Protein AF-A0A1H8K6D7-F1 (afdb_monomer_lite)

pLDDT: mean 92.88, std 4.84, range [77.31, 98.31]

Radius of gyration: 14.91 Å; chains: 1; bounding box: 38×27×38 Å

Secondary structure (DSSP, 8-state):
-HHHHHHHHHHHHHS----SHHHHHHHHHHHHHTTTT-TTTHHHHHHHHHHHHSHHHHHHHHHHHHHHHHHHHHHPPP-SS-HHHHHHHHHHHHHHHHHHHHHS--S-HHHHHHHHHHHHHHHH-TT----

Sequence (131 aa):
MERNTQEVRDYFAGASPEKGLDPLWAMLKDLIAGMGDGAGTEGYLLLLWGDVQEPSLRALAAERNRLVLKAIEARLPAGPRPPEHTAGLIQTVIQGSCMQWLVEPEGELAAFMTKRTHMLLSVLYPDHVFG

InterPro domains:
  IPR036271 Tetracyclin repressor-like, C-terminal domain superfamily [SSF48498] (20-112)

Structure (mmCIF, N/CA/C/O backbone):
data_AF-A0A1H8K6D7-F1
#
_entry.id   AF-A0A1H8K6D7-F1
#
loop_
_atom_site.group_PDB
_atom_site.id
_atom_site.type_symbol
_atom_site.label_atom_id
_atom_site.label_alt_id
_atom_site.label_comp_id
_atom_site.label_asym_id
_atom_site.label_entity_id
_atom_site.label_seq_id
_atom_site.pdbx_PDB_ins_code
_atom_site.Cartn_x
_atom_site.Cartn_y
_atom_site.Cartn_z
_atom_site.occupancy
_atom_site.B_iso_or_equiv
_atom_site.auth_seq_id
_atom_site.auth_comp_id
_atom_site.auth_asym_id
_atom_site.auth_atom_id
_atom_site.pdbx_PDB_model_num
ATOM 1 N N . MET A 1 1 ? -13.550 9.219 9.985 1.00 81.88 1 MET A N 1
ATOM 2 C CA . MET A 1 1 ? -13.352 8.388 8.777 1.00 81.88 1 MET A CA 1
ATOM 3 C C . MET A 1 1 ? -13.568 9.144 7.474 1.00 81.88 1 MET A C 1
ATOM 5 O O . MET A 1 1 ? -12.773 8.955 6.563 1.00 81.88 1 MET A O 1
ATOM 9 N N . GLU A 1 2 ? -14.558 10.035 7.373 1.00 81.50 2 GLU A N 1
ATOM 10 C CA . GLU A 1 2 ? -14.749 10.868 6.169 1.00 81.50 2 GLU A CA 1
ATOM 11 C C . GLU A 1 2 ? -13.530 11.739 5.845 1.00 81.50 2 GLU A C 1
ATOM 13 O O . GLU A 1 2 ? -13.026 11.662 4.733 1.00 81.50 2 GLU A O 1
ATOM 18 N N . ARG A 1 3 ? -12.989 12.470 6.834 1.00 83.75 3 ARG A N 1
ATOM 19 C CA . ARG A 1 3 ? -11.761 13.270 6.670 1.00 83.75 3 ARG A CA 1
ATOM 20 C C . ARG A 1 3 ? -10.576 12.448 6.148 1.00 83.75 3 ARG A C 1
ATOM 22 O O . ARG A 1 3 ? -9.982 12.825 5.155 1.00 83.75 3 ARG A O 1
ATOM 29 N N . ASN A 1 4 ? -10.295 11.298 6.763 1.00 83.31 4 ASN A N 1
ATOM 30 C CA . ASN A 1 4 ? -9.227 10.396 6.311 1.00 83.31 4 ASN A CA 1
ATOM 31 C C . ASN A 1 4 ? -9.478 9.899 4.873 1.00 83.31 4 ASN A C 1
ATOM 33 O O . ASN A 1 4 ? -8.573 9.851 4.051 1.00 83.31 4 ASN A O 1
ATOM 37 N N . THR A 1 5 ? -10.732 9.593 4.531 1.00 86.69 5 THR A N 1
ATOM 38 C CA . THR A 1 5 ? -11.083 9.207 3.156 1.00 86.69 5 THR A CA 1
ATOM 39 C C . THR A 1 5 ? -10.864 10.363 2.182 1.00 86.69 5 THR A C 1
ATOM 41 O O . THR A 1 5 ? -10.377 10.135 1.080 1.00 86.69 5 THR A O 1
ATOM 44 N N . GLN A 1 6 ? -11.163 11.599 2.591 1.00 87.81 6 GLN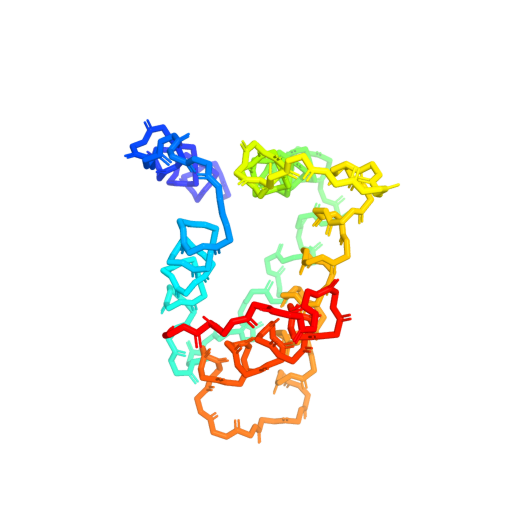 A N 1
ATOM 45 C CA . GLN A 1 6 ? -10.892 12.785 1.786 1.00 87.81 6 GLN A CA 1
ATOM 46 C C . GLN A 1 6 ? -9.390 13.009 1.577 1.00 87.81 6 GLN A C 1
ATOM 48 O O . GLN A 1 6 ? -8.984 13.234 0.447 1.00 87.81 6 GLN A O 1
ATOM 53 N N . GLU A 1 7 ? -8.565 12.842 2.612 1.00 87.44 7 GLU A N 1
ATOM 54 C CA . GLU A 1 7 ? -7.100 12.929 2.503 1.00 87.44 7 GLU A CA 1
ATOM 55 C C . GLU A 1 7 ? -6.549 11.928 1.470 1.00 87.44 7 GLU A C 1
ATOM 57 O O . GLU A 1 7 ? -5.707 12.283 0.649 1.00 87.44 7 GLU A O 1
ATOM 62 N N . VAL A 1 8 ? -7.079 10.697 1.437 1.00 87.00 8 VAL A N 1
ATOM 63 C CA . VAL A 1 8 ? -6.704 9.688 0.427 1.00 87.00 8 VAL A CA 1
ATOM 64 C C . VAL A 1 8 ? -7.153 10.092 -0.982 1.00 87.00 8 VAL A C 1
ATOM 66 O O . VAL A 1 8 ? -6.417 9.875 -1.947 1.00 87.00 8 VAL A O 1
ATOM 69 N N . ARG A 1 9 ? -8.348 10.682 -1.129 1.00 89.06 9 ARG A N 1
ATOM 70 C CA . ARG A 1 9 ? -8.811 11.207 -2.426 1.00 89.06 9 ARG A CA 1
ATOM 71 C C . ARG A 1 9 ? -7.894 12.320 -2.918 1.00 89.06 9 ARG A C 1
ATOM 73 O O . ARG A 1 9 ? -7.462 12.266 -4.065 1.00 89.06 9 ARG A O 1
ATOM 80 N N . ASP A 1 10 ? -7.585 13.281 -2.056 1.00 89.75 10 ASP A N 1
ATOM 81 C CA . ASP A 1 10 ? -6.760 14.443 -2.388 1.00 89.75 10 ASP A CA 1
ATOM 82 C C . ASP A 1 10 ? -5.330 14.015 -2.746 1.00 89.75 10 ASP A C 1
ATOM 84 O O . ASP A 1 10 ? -4.782 14.471 -3.752 1.00 89.75 10 ASP A O 1
ATOM 88 N N . TYR A 1 11 ? -4.768 13.061 -1.996 1.00 87.31 11 TYR A N 1
ATOM 89 C CA . TYR A 1 11 ? -3.479 12.441 -2.301 1.00 87.31 11 TYR A CA 1
ATOM 90 C C . TYR A 1 11 ? -3.450 11.859 -3.721 1.00 87.31 11 TYR A C 1
ATOM 92 O O . TYR A 1 11 ? -2.596 12.222 -4.532 1.00 87.31 11 TYR A O 1
ATOM 100 N N . PHE A 1 12 ? -4.410 10.993 -4.067 1.00 88.00 12 PHE A N 1
ATOM 101 C CA . PHE A 1 12 ? -4.425 10.358 -5.388 1.00 88.00 12 PHE A CA 1
ATOM 102 C C . PHE A 1 12 ? -4.864 11.290 -6.520 1.00 88.00 12 PHE A C 1
ATOM 104 O O . PHE A 1 12 ? -4.483 11.047 -7.665 1.00 88.00 12 PHE A O 1
ATOM 111 N N . ALA A 1 13 ? -5.602 12.363 -6.227 1.00 86.50 13 ALA A N 1
ATOM 112 C CA . ALA A 1 13 ? -5.903 13.413 -7.197 1.00 86.50 13 ALA A CA 1
ATOM 113 C C . ALA A 1 13 ? -4.648 14.210 -7.597 1.00 86.50 13 ALA A C 1
ATOM 115 O O . ALA A 1 13 ? -4.554 14.661 -8.738 1.00 86.50 13 ALA A O 1
ATOM 116 N N . GLY A 1 14 ? -3.684 14.368 -6.682 1.00 80.50 14 GLY A N 1
ATOM 117 C CA . GLY A 1 14 ? -2.404 15.039 -6.937 1.00 80.50 14 GLY A CA 1
ATOM 118 C C . GLY A 1 14 ? -1.272 14.124 -7.424 1.00 80.50 14 GLY A C 1
ATOM 119 O O . GLY A 1 14 ? -0.227 14.619 -7.844 1.00 80.50 14 GLY A O 1
ATOM 120 N N . ALA A 1 15 ? -1.446 12.802 -7.369 1.00 79.31 15 ALA A N 1
ATOM 121 C CA . ALA A 1 15 ? -0.381 11.852 -7.677 1.00 79.31 15 ALA A CA 1
ATOM 122 C C . ALA A 1 15 ? -0.068 11.780 -9.186 1.00 79.31 15 ALA A C 1
ATOM 124 O O . ALA A 1 15 ? -0.971 11.696 -10.020 1.00 79.31 15 ALA A O 1
ATOM 125 N N . SER A 1 16 ? 1.223 11.727 -9.544 1.00 77.31 16 SER A N 1
ATOM 126 C CA . SER A 1 16 ? 1.671 11.686 -10.948 1.00 77.31 16 SER A CA 1
ATOM 127 C C . SER A 1 16 ? 1.066 10.497 -11.715 1.00 77.31 16 SER A C 1
ATOM 129 O O . SER A 1 16 ? 1.180 9.366 -11.235 1.00 77.31 16 SER A O 1
ATOM 131 N N . PRO A 1 17 ? 0.468 10.697 -12.905 1.00 80.69 17 PRO A N 1
ATOM 132 C CA . PRO A 1 17 ? -0.151 9.631 -13.695 1.00 80.69 17 PRO A CA 1
ATOM 133 C C . PRO A 1 17 ? 0.866 8.766 -14.462 1.00 80.69 17 PRO A C 1
ATOM 135 O O . PRO A 1 17 ? 0.468 7.952 -15.299 1.00 80.69 17 PRO A O 1
ATOM 138 N N . GLU A 1 18 ? 2.167 8.964 -14.234 1.00 91.06 18 GLU A N 1
ATOM 139 C CA . GLU A 1 18 ? 3.233 8.240 -14.923 1.00 91.06 18 GLU A CA 1
ATOM 140 C C . GLU A 1 18 ? 3.116 6.724 -14.752 1.00 91.06 18 GLU A C 1
ATOM 142 O O . GLU A 1 18 ? 2.904 6.202 -13.656 1.00 91.06 18 GLU A O 1
ATOM 147 N N . LYS A 1 19 ? 3.279 6.014 -15.870 1.00 92.44 19 LYS A N 1
ATOM 148 C CA . LYS A 1 19 ? 3.239 4.553 -15.931 1.00 92.44 19 LYS A CA 1
ATOM 149 C C . LYS A 1 19 ? 4.645 3.984 -16.000 1.00 92.44 19 LYS A C 1
ATOM 151 O O . LYS A 1 19 ? 5.515 4.554 -16.650 1.00 92.44 19 LYS A O 1
ATOM 156 N N . GLY A 1 20 ? 4.828 2.814 -15.407 1.00 94.56 2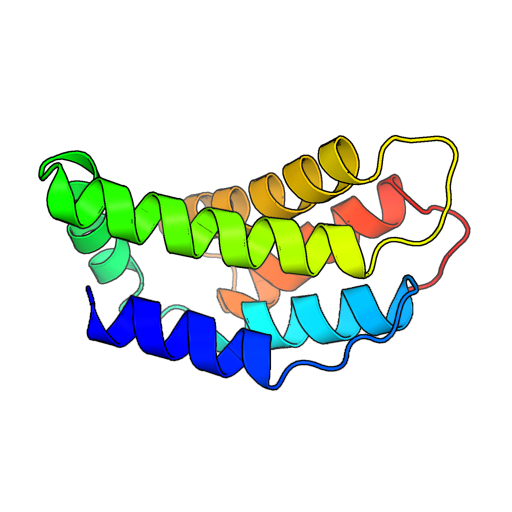0 GLY A N 1
ATOM 157 C CA . GLY A 1 20 ? 6.093 2.093 -15.394 1.00 94.56 20 GLY A CA 1
ATOM 158 C C . GLY A 1 20 ? 6.441 1.587 -14.001 1.00 94.56 20 GLY A C 1
ATOM 159 O O . GLY A 1 20 ? 5.839 1.985 -13.005 1.00 94.56 20 GLY A O 1
ATOM 160 N N . LEU A 1 21 ? 7.433 0.701 -13.943 1.00 95.31 21 LEU A N 1
ATOM 161 C CA . LEU A 1 21 ? 7.863 0.073 -12.695 1.00 95.31 21 LEU A CA 1
ATOM 162 C C . LEU A 1 21 ? 8.521 1.069 -11.733 1.00 95.31 21 LEU A C 1
ATOM 164 O O . LEU A 1 21 ? 8.230 1.009 -10.541 1.00 95.31 21 LEU A O 1
ATOM 168 N N . ASP A 1 22 ? 9.311 2.024 -12.230 1.00 95.19 22 ASP A N 1
ATOM 169 C CA . ASP A 1 22 ? 9.935 3.041 -11.373 1.00 95.19 22 ASP A CA 1
ATOM 170 C C . ASP A 1 22 ? 8.924 4.064 -10.828 1.00 95.19 22 ASP A C 1
ATOM 172 O O . ASP A 1 22 ? 8.907 4.269 -9.612 1.00 95.19 22 ASP A O 1
ATOM 176 N N . PRO A 1 23 ? 8.009 4.643 -11.640 1.00 94.62 23 PRO A N 1
ATOM 177 C CA . PRO A 1 23 ? 6.927 5.477 -11.112 1.00 94.62 23 PRO A CA 1
ATOM 178 C C . PRO A 1 23 ? 6.014 4.741 -10.126 1.00 94.62 23 PRO A C 1
ATOM 180 O O . PRO A 1 23 ? 5.624 5.302 -9.100 1.00 94.62 23 PRO A O 1
ATOM 183 N N . LEU A 1 24 ? 5.690 3.471 -10.404 1.00 96.00 24 LEU A N 1
ATOM 184 C CA . LEU A 1 24 ? 4.942 2.627 -9.473 1.00 96.00 24 LEU A CA 1
ATOM 185 C C . LEU A 1 24 ? 5.694 2.491 -8.149 1.00 96.00 24 LEU A C 1
ATOM 187 O O . LEU A 1 24 ? 5.111 2.693 -7.086 1.00 96.00 24 LEU A O 1
ATOM 191 N N . TRP A 1 25 ? 6.981 2.162 -8.205 1.00 97.12 25 TRP A N 1
ATOM 192 C CA . TRP A 1 25 ? 7.786 1.968 -7.011 1.00 97.12 25 TRP A CA 1
ATOM 193 C C . TRP A 1 25 ? 7.948 3.248 -6.190 1.00 97.12 25 TRP A C 1
ATOM 195 O O . TRP A 1 25 ? 7.812 3.208 -4.968 1.00 97.12 25 TRP A O 1
ATOM 205 N N . ALA A 1 26 ? 8.151 4.393 -6.841 1.00 95.62 26 ALA A N 1
ATOM 206 C CA . ALA A 1 26 ? 8.196 5.691 -6.177 1.00 95.62 26 ALA A CA 1
ATOM 207 C C . ALA A 1 26 ? 6.891 5.990 -5.418 1.00 95.62 26 ALA A C 1
ATOM 209 O O . ALA A 1 26 ? 6.939 6.334 -4.238 1.00 95.62 26 ALA A O 1
ATOM 210 N N . MET A 1 27 ? 5.734 5.775 -6.055 1.00 95.62 27 MET A N 1
ATOM 211 C CA . MET A 1 27 ? 4.426 5.951 -5.412 1.00 95.62 27 MET A CA 1
ATOM 212 C C . MET A 1 27 ? 4.237 4.992 -4.228 1.00 95.62 27 MET A C 1
ATOM 214 O O . MET A 1 27 ? 3.719 5.387 -3.190 1.00 95.62 27 MET A O 1
ATOM 218 N N . LEU A 1 28 ? 4.649 3.729 -4.362 1.00 96.69 28 LEU A N 1
ATOM 219 C CA . LEU A 1 28 ? 4.527 2.751 -3.279 1.00 96.69 28 LEU A CA 1
ATOM 220 C C . LEU A 1 28 ? 5.396 3.122 -2.073 1.00 96.69 28 LEU A C 1
ATOM 222 O O . LEU A 1 28 ? 4.918 3.025 -0.946 1.00 96.69 28 LEU A O 1
ATOM 226 N N . LYS A 1 29 ? 6.634 3.580 -2.298 1.00 96.31 29 LYS A N 1
ATOM 227 C CA . LYS A 1 29 ? 7.504 4.081 -1.222 1.00 96.31 29 LYS A CA 1
ATOM 228 C C . LYS A 1 29 ? 6.867 5.260 -0.494 1.00 96.31 29 LYS A C 1
ATOM 230 O O . LYS A 1 29 ? 6.846 5.264 0.730 1.00 96.31 29 LYS A O 1
ATOM 235 N N . ASP A 1 30 ? 6.324 6.219 -1.237 1.00 95.00 30 ASP A N 1
ATOM 236 C CA . ASP A 1 30 ? 5.672 7.403 -0.673 1.00 95.00 30 ASP A CA 1
ATOM 237 C C . ASP A 1 30 ? 4.417 7.042 0.144 1.00 95.00 30 ASP A C 1
ATOM 239 O O . ASP A 1 30 ? 4.286 7.440 1.301 1.00 95.00 30 ASP A O 1
ATOM 243 N N . LEU A 1 31 ? 3.553 6.177 -0.399 1.00 93.69 31 LEU A N 1
ATOM 244 C CA . LEU A 1 31 ? 2.375 5.662 0.306 1.00 93.69 31 LEU A CA 1
ATOM 245 C C . LEU A 1 31 ? 2.753 4.956 1.619 1.00 93.69 31 LEU A C 1
ATOM 247 O O . LEU A 1 31 ? 2.094 5.144 2.640 1.00 93.69 31 LEU A O 1
ATOM 251 N N . ILE A 1 32 ? 3.800 4.127 1.593 1.00 96.06 32 ILE A N 1
ATOM 252 C CA . ILE A 1 32 ? 4.265 3.369 2.761 1.00 96.06 32 ILE A CA 1
ATOM 253 C C . ILE A 1 32 ? 4.960 4.284 3.780 1.00 96.06 32 ILE A C 1
ATOM 255 O O . ILE A 1 32 ? 4.808 4.071 4.982 1.00 96.06 32 ILE A O 1
ATOM 259 N N . ALA A 1 33 ? 5.679 5.316 3.333 1.00 94.44 33 ALA A N 1
ATOM 260 C CA . ALA A 1 33 ? 6.363 6.266 4.210 1.00 94.44 33 ALA A CA 1
ATOM 261 C C . ALA A 1 33 ? 5.397 6.986 5.163 1.00 94.44 33 ALA A C 1
ATOM 263 O O . ALA A 1 33 ? 5.768 7.277 6.299 1.00 94.44 33 ALA A O 1
ATOM 264 N N . GLY A 1 34 ? 4.141 7.189 4.748 1.00 89.50 34 GLY A N 1
ATOM 265 C CA . GLY A 1 34 ? 3.085 7.744 5.600 1.00 89.50 34 GLY A CA 1
ATOM 266 C C . GLY A 1 34 ? 2.786 6.929 6.868 1.00 89.50 34 GLY A C 1
ATOM 267 O O . GLY A 1 34 ? 2.195 7.467 7.802 1.00 89.50 34 GLY A O 1
ATOM 268 N N . MET A 1 35 ? 3.214 5.663 6.935 1.00 90.31 35 MET A N 1
ATOM 269 C CA . MET A 1 35 ? 3.077 4.815 8.128 1.00 90.31 35 MET A CA 1
ATOM 270 C C . MET A 1 35 ? 4.151 5.087 9.195 1.00 90.31 35 MET A C 1
ATOM 272 O O . MET A 1 35 ? 3.954 4.729 10.355 1.00 90.31 35 MET A O 1
ATOM 276 N N . GLY A 1 36 ? 5.267 5.722 8.824 1.00 91.62 36 GLY A N 1
ATOM 277 C CA . GLY A 1 36 ? 6.339 6.100 9.746 1.00 91.62 36 GLY A CA 1
ATOM 278 C C . GLY A 1 36 ? 7.001 4.925 10.479 1.00 91.62 36 GLY A C 1
ATOM 279 O O . GLY A 1 36 ? 7.125 3.816 9.952 1.00 91.62 36 GLY A O 1
ATOM 280 N N . ASP A 1 37 ? 7.434 5.186 11.712 1.00 93.00 37 ASP A N 1
ATOM 281 C CA . ASP A 1 37 ? 8.070 4.204 12.600 1.00 93.00 37 ASP A CA 1
ATOM 282 C C . ASP A 1 37 ? 7.093 3.141 13.132 1.00 93.00 37 ASP A C 1
ATOM 284 O O . ASP A 1 37 ? 7.522 2.082 13.590 1.00 93.00 37 ASP A O 1
ATOM 288 N N . GLY A 1 38 ? 5.789 3.392 13.004 1.00 90.06 38 GLY A N 1
ATOM 289 C CA . GLY A 1 38 ? 4.714 2.534 13.479 1.00 90.06 38 GLY A CA 1
ATOM 290 C C . GLY A 1 38 ? 4.121 2.945 14.828 1.00 90.06 38 GLY A C 1
ATOM 291 O O . GLY A 1 38 ? 3.195 2.274 15.291 1.00 90.06 38 GLY A O 1
ATOM 292 N N . ALA A 1 39 ? 4.573 4.035 15.452 1.00 89.62 39 ALA A N 1
ATOM 293 C CA . ALA A 1 39 ? 4.020 4.515 16.716 1.00 89.62 39 ALA A CA 1
ATOM 294 C C . ALA A 1 39 ? 2.514 4.821 16.601 1.00 89.62 39 ALA A C 1
ATOM 296 O O . ALA A 1 39 ? 2.075 5.598 15.752 1.00 89.62 39 ALA A O 1
ATOM 297 N N . GLY A 1 40 ? 1.706 4.208 17.473 1.00 85.62 40 GLY A N 1
ATOM 298 C CA . GLY A 1 40 ? 0.250 4.376 17.486 1.00 85.62 40 GLY A CA 1
ATOM 299 C C . GLY A 1 40 ? -0.492 3.572 16.414 1.00 85.62 40 GLY A C 1
ATOM 300 O O . GLY A 1 40 ? -1.707 3.745 16.258 1.00 85.62 40 GLY A O 1
ATOM 301 N N . THR A 1 41 ? 0.194 2.688 15.679 1.00 86.44 41 THR A N 1
ATOM 302 C CA . THR A 1 41 ? -0.431 1.902 14.603 1.00 86.44 41 THR A CA 1
ATOM 303 C C . THR A 1 41 ? -1.482 0.928 15.136 1.00 86.44 41 THR A C 1
ATOM 305 O O . THR A 1 41 ? -2.466 0.641 14.455 1.00 86.44 41 THR A O 1
ATOM 308 N N . GLU A 1 42 ? -1.359 0.477 16.381 1.00 85.44 42 GLU A N 1
ATOM 309 C CA . GLU A 1 42 ? -2.357 -0.340 17.072 1.00 85.44 42 GLU A CA 1
ATOM 310 C C . GLU A 1 42 ? -3.738 0.335 17.133 1.00 85.44 42 GLU A C 1
ATOM 312 O O . GLU A 1 42 ? -4.768 -0.341 17.060 1.00 85.44 42 GLU A O 1
ATOM 317 N N . GLY A 1 43 ? -3.783 1.672 17.162 1.00 86.31 43 GLY A N 1
ATOM 318 C CA . GLY A 1 43 ? -5.026 2.438 17.087 1.00 86.31 43 GLY A CA 1
ATOM 319 C C . GLY A 1 43 ? -5.780 2.225 15.770 1.00 86.31 43 GLY A C 1
ATOM 320 O O . GLY A 1 43 ? -7.015 2.241 15.758 1.00 86.31 43 GLY A O 1
ATOM 321 N N . TYR A 1 44 ? -5.076 1.935 14.669 1.00 84.44 44 TYR A N 1
ATOM 322 C CA . TYR A 1 44 ? -5.715 1.616 13.391 1.00 84.44 44 TYR A CA 1
ATOM 323 C C . TYR A 1 44 ? -6.479 0.293 13.426 1.00 84.44 44 TYR A C 1
ATOM 325 O O . TYR A 1 44 ? -7.447 0.161 12.681 1.00 84.44 44 TYR A O 1
ATOM 333 N N . LEU A 1 45 ? -6.129 -0.658 14.300 1.00 87.75 45 LEU A N 1
ATOM 334 C CA . LEU A 1 45 ? -6.899 -1.900 14.439 1.00 87.75 45 LEU A CA 1
ATOM 335 C C . LEU A 1 45 ? -8.291 -1.640 15.020 1.00 87.75 45 LEU A C 1
ATOM 337 O O . LEU A 1 45 ? -9.266 -2.240 14.570 1.00 87.75 45 LEU A O 1
ATOM 341 N N . LEU A 1 46 ? -8.406 -0.708 15.970 1.00 89.38 46 LEU A N 1
ATOM 342 C CA . LEU A 1 46 ? -9.704 -0.289 16.507 1.00 89.38 46 LEU A CA 1
ATOM 343 C C . LEU A 1 46 ? -10.530 0.460 15.456 1.00 89.38 46 LEU A C 1
ATOM 345 O O . LEU A 1 46 ? -11.735 0.232 15.345 1.00 89.38 46 LEU A O 1
ATOM 349 N N . LEU A 1 47 ? -9.886 1.310 14.649 1.00 87.31 47 LEU A N 1
ATOM 350 C CA . LEU A 1 47 ? -10.551 1.985 13.530 1.00 87.31 47 LEU A CA 1
ATOM 351 C C . LEU A 1 47 ? -11.023 0.985 12.469 1.00 87.31 47 LEU A C 1
ATOM 353 O O . LEU A 1 47 ? -12.161 1.078 12.020 1.00 87.31 47 LEU A O 1
ATOM 357 N N . LEU A 1 48 ? -10.189 0.003 12.116 1.00 89.75 48 LEU A N 1
ATOM 358 C CA . LEU A 1 48 ? -10.536 -1.060 11.176 1.00 89.75 48 LEU A CA 1
ATOM 359 C C . LEU A 1 48 ? -11.687 -1.918 11.706 1.00 89.75 48 LEU A C 1
ATOM 361 O O . LEU A 1 48 ? -12.596 -2.261 10.954 1.00 89.75 48 LEU A O 1
ATOM 365 N N . TRP A 1 49 ? -11.687 -2.244 12.999 1.00 92.62 49 TRP A N 1
ATOM 366 C CA . TRP A 1 49 ? -12.814 -2.932 13.620 1.00 92.62 49 TRP A CA 1
ATOM 367 C C . TRP A 1 49 ? -14.105 -2.117 13.468 1.00 92.62 49 TRP A C 1
ATOM 369 O O . TRP A 1 49 ? -15.102 -2.657 12.991 1.00 92.62 49 TRP A O 1
ATOM 379 N N . GLY A 1 50 ? -14.068 -0.814 13.769 1.00 91.94 50 GLY A N 1
ATOM 380 C CA . GLY A 1 50 ? -15.204 0.092 13.568 1.00 91.94 50 GLY A CA 1
ATOM 381 C C . GLY A 1 50 ? -15.671 0.158 12.110 1.00 91.94 50 GLY A C 1
ATOM 382 O O . GLY A 1 50 ? -16.868 0.041 11.844 1.00 91.94 50 GLY A O 1
ATOM 383 N N . ASP A 1 51 ? -14.735 0.250 11.161 1.00 92.69 51 ASP A N 1
ATOM 384 C CA . ASP A 1 51 ? -15.017 0.197 9.721 1.00 92.69 51 ASP A CA 1
ATOM 385 C C . ASP A 1 51 ? -15.742 -1.090 9.323 1.00 92.69 51 ASP A C 1
ATOM 387 O O . ASP A 1 51 ? -16.627 -1.077 8.469 1.00 92.69 51 ASP A O 1
ATOM 391 N N . VAL A 1 52 ? -15.382 -2.222 9.927 1.00 93.81 52 VAL A N 1
ATOM 392 C CA . VAL A 1 52 ? -16.006 -3.507 9.612 1.00 93.81 52 VAL A CA 1
ATOM 393 C C . VAL A 1 52 ? -17.366 -3.655 10.282 1.00 93.81 52 VAL A C 1
ATOM 395 O O . VAL A 1 52 ? -18.211 -4.324 9.695 1.00 93.81 52 VAL A O 1
ATOM 398 N N . GLN A 1 53 ? -17.632 -3.048 11.440 1.00 95.75 53 GLN A N 1
ATOM 399 C CA . GLN A 1 53 ? -18.937 -3.160 12.107 1.00 95.75 53 GLN A CA 1
ATOM 400 C C . GLN A 1 53 ? -20.004 -2.248 11.482 1.00 95.75 53 GLN A C 1
ATOM 402 O O . GLN A 1 53 ? -21.118 -2.705 11.222 1.00 95.75 53 GLN A O 1
ATOM 407 N N . GLU A 1 54 ? -19.664 -0.997 11.170 1.00 96.44 54 GLU A N 1
ATOM 408 C CA . GLU A 1 54 ? -20.637 0.017 10.747 1.00 96.44 54 GLU A CA 1
ATOM 409 C C . GLU A 1 54 ? -20.763 0.112 9.215 1.00 96.44 54 GLU A C 1
ATOM 411 O O . GLU A 1 54 ? -19.776 0.417 8.542 1.00 96.44 54 GLU A O 1
ATOM 416 N N . PRO A 1 55 ? -21.954 -0.078 8.609 1.00 95.62 55 PRO A N 1
ATOM 417 C CA . PRO A 1 55 ? -22.104 -0.098 7.149 1.00 95.62 55 PRO A CA 1
ATOM 418 C C . PRO A 1 55 ? -21.614 1.165 6.425 1.00 95.62 55 PRO A C 1
ATOM 420 O O . PRO A 1 55 ? -21.034 1.065 5.342 1.00 95.62 55 PRO A O 1
ATOM 423 N N . SER A 1 56 ? -21.827 2.348 7.009 1.00 94.44 56 SER A N 1
ATOM 424 C CA . SER A 1 56 ? -21.375 3.625 6.439 1.00 94.44 56 SER A CA 1
ATOM 425 C C . SER A 1 56 ? -19.851 3.756 6.472 1.00 94.44 56 SER A C 1
ATOM 427 O O . SER A 1 56 ? -19.242 4.189 5.493 1.00 94.44 56 SER A O 1
ATOM 429 N N . LEU A 1 57 ? -19.216 3.312 7.559 1.00 93.94 57 LEU A N 1
ATOM 430 C CA . LEU A 1 57 ? -17.761 3.290 7.683 1.00 93.94 57 LEU A CA 1
ATOM 431 C C . LEU A 1 57 ? -17.143 2.234 6.761 1.00 93.94 57 LEU A C 1
ATOM 433 O O . LEU A 1 57 ? -16.154 2.514 6.082 1.00 93.94 57 LEU A O 1
ATOM 437 N N . ARG A 1 58 ? -17.792 1.073 6.622 1.00 95.94 58 ARG A N 1
ATOM 438 C CA . ARG A 1 58 ? -17.391 0.015 5.687 1.00 95.94 58 ARG A CA 1
ATOM 439 C C . ARG A 1 58 ? -17.362 0.506 4.247 1.00 95.94 58 ARG A C 1
ATOM 441 O O . ARG A 1 58 ? -16.446 0.163 3.502 1.00 95.94 58 ARG A O 1
ATOM 448 N N . ALA A 1 59 ? -18.345 1.315 3.848 1.00 96.06 59 ALA A N 1
ATOM 449 C CA . ALA A 1 59 ? -18.381 1.912 2.517 1.00 96.06 59 ALA A CA 1
ATOM 450 C C . ALA A 1 59 ? -17.178 2.840 2.277 1.00 96.06 59 ALA A C 1
ATOM 452 O O . ALA A 1 59 ? -16.518 2.723 1.244 1.00 96.06 59 ALA A O 1
ATOM 453 N N . LEU A 1 60 ? -16.839 3.688 3.254 1.00 94.75 60 LEU A N 1
ATOM 454 C CA . LEU A 1 60 ? -15.666 4.567 3.191 1.00 94.75 60 LEU A CA 1
ATOM 455 C C . LEU A 1 60 ? -14.351 3.773 3.173 1.00 94.75 60 LEU A C 1
ATOM 457 O O . LEU A 1 60 ? -13.442 4.088 2.409 1.00 94.75 60 LEU A O 1
ATOM 461 N N . ALA A 1 61 ? -14.239 2.721 3.983 1.00 93.44 61 ALA A N 1
ATOM 462 C CA . ALA A 1 61 ? -13.067 1.847 3.998 1.00 93.44 61 ALA A CA 1
ATOM 463 C C . ALA A 1 61 ? -12.873 1.115 2.666 1.00 93.44 61 ALA A C 1
ATOM 465 O O . ALA A 1 61 ? -11.766 1.073 2.124 1.00 93.44 61 ALA A O 1
ATOM 466 N N . ALA A 1 62 ? -13.963 0.598 2.097 1.00 95.62 62 ALA A N 1
ATOM 467 C CA . ALA A 1 62 ? -13.951 -0.013 0.776 1.00 95.62 62 ALA A CA 1
ATOM 468 C C . ALA A 1 62 ? -13.531 0.989 -0.308 1.00 95.62 62 ALA A C 1
ATOM 470 O O . ALA A 1 62 ? -12.804 0.623 -1.230 1.00 95.62 62 ALA A O 1
ATOM 471 N N . GLU A 1 63 ? -13.952 2.248 -0.199 1.00 96.12 63 GLU A N 1
ATOM 472 C CA . GLU A 1 63 ? -13.532 3.305 -1.114 1.00 96.12 63 GLU A CA 1
ATOM 473 C C . GLU A 1 63 ? -12.027 3.575 -1.030 1.00 96.12 63 GLU A C 1
ATOM 475 O O . GLU A 1 63 ? -11.357 3.514 -2.061 1.00 96.12 63 GLU A O 1
ATOM 480 N N . ARG A 1 64 ? -11.472 3.780 0.174 1.00 94.19 64 ARG A N 1
ATOM 481 C CA . ARG A 1 64 ? -10.019 3.972 0.356 1.00 94.19 64 ARG A CA 1
ATOM 482 C C . ARG A 1 64 ? -9.221 2.814 -0.246 1.00 94.19 64 ARG A C 1
ATOM 484 O O . ARG A 1 64 ? -8.258 3.044 -0.973 1.00 94.19 64 ARG A O 1
ATOM 491 N N . ASN A 1 65 ? -9.670 1.575 -0.031 1.00 94.75 65 ASN A N 1
ATOM 492 C CA . ASN A 1 65 ? -9.029 0.398 -0.620 1.00 94.75 65 ASN A CA 1
ATOM 493 C C . ASN A 1 65 ? -9.071 0.407 -2.154 1.00 94.75 65 ASN A C 1
ATOM 495 O O . ASN A 1 65 ? -8.071 0.075 -2.788 1.00 94.75 65 ASN A O 1
ATOM 499 N N . ARG A 1 66 ? -10.197 0.802 -2.760 1.00 96.38 66 ARG A N 1
ATOM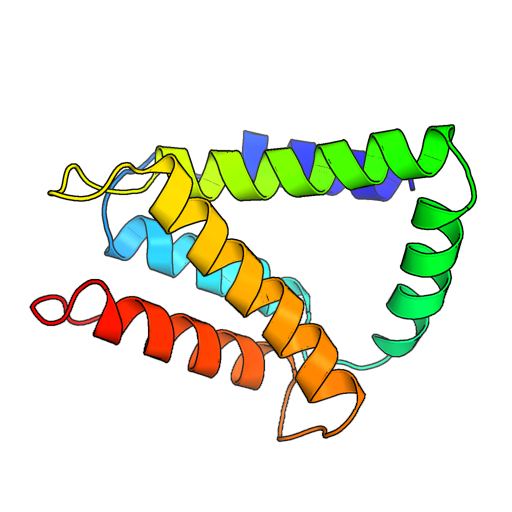 500 C CA . ARG A 1 66 ? -10.328 0.894 -4.223 1.00 96.38 66 ARG A CA 1
ATOM 501 C C . ARG A 1 66 ? -9.472 2.009 -4.815 1.00 96.38 66 ARG A C 1
ATOM 503 O O . ARG A 1 66 ? -8.928 1.808 -5.896 1.00 96.38 66 ARG A O 1
ATOM 510 N N . LEU A 1 67 ? -9.343 3.145 -4.129 1.00 95.69 67 LEU A N 1
ATOM 511 C CA . LEU A 1 67 ? -8.481 4.251 -4.558 1.00 95.69 67 LEU A CA 1
ATOM 512 C C . LEU A 1 67 ? -7.021 3.795 -4.656 1.00 95.69 67 LEU A C 1
ATOM 514 O O . LEU A 1 67 ? -6.408 3.951 -5.710 1.00 95.69 67 LEU A O 1
ATOM 518 N N . VAL A 1 68 ? -6.509 3.132 -3.613 1.00 95.12 68 VAL A N 1
ATOM 519 C CA . VAL A 1 68 ? -5.155 2.550 -3.621 1.00 95.12 68 VAL A CA 1
ATOM 520 C C . VAL A 1 68 ? -5.007 1.519 -4.742 1.00 95.12 68 VAL A C 1
ATOM 522 O O . VAL A 1 68 ? -4.062 1.596 -5.526 1.00 95.12 68 VAL A O 1
ATOM 525 N N . LEU A 1 69 ? -5.956 0.583 -4.865 1.00 96.75 69 LEU A N 1
ATOM 526 C CA . LEU A 1 69 ? -5.913 -0.460 -5.893 1.00 96.75 69 LEU A CA 1
ATOM 527 C C . LEU A 1 69 ? -5.835 0.134 -7.303 1.00 96.75 69 LEU A C 1
ATOM 529 O O . LEU A 1 69 ? -4.985 -0.260 -8.100 1.00 96.75 69 LEU A O 1
ATOM 533 N N . LYS A 1 70 ? -6.703 1.106 -7.603 1.00 95.56 70 LYS A N 1
ATOM 534 C CA . LYS A 1 70 ? -6.757 1.758 -8.914 1.00 95.56 70 LYS A CA 1
ATOM 535 C C . LYS A 1 70 ? -5.522 2.598 -9.199 1.00 95.56 70 LYS A C 1
ATOM 537 O O . LYS A 1 70 ? -5.075 2.627 -10.343 1.00 95.56 70 LYS A O 1
ATOM 542 N N . ALA A 1 71 ? -4.939 3.227 -8.185 1.00 95.00 71 ALA A N 1
ATOM 543 C CA . ALA A 1 71 ? -3.683 3.946 -8.334 1.00 95.00 71 ALA A CA 1
ATOM 544 C C . ALA A 1 71 ? -2.511 3.011 -8.677 1.00 95.00 71 ALA A C 1
ATOM 546 O O . ALA A 1 71 ? -1.684 3.366 -9.518 1.00 95.00 71 ALA A O 1
ATOM 547 N N . ILE A 1 72 ? -2.460 1.816 -8.080 1.00 96.31 72 ILE A N 1
ATOM 548 C CA . ILE A 1 72 ? -1.471 0.787 -8.431 1.00 96.31 72 ILE A CA 1
ATOM 549 C C . ILE A 1 72 ? -1.721 0.294 -9.862 1.00 96.31 72 ILE A C 1
ATOM 551 O O . ILE A 1 72 ? -0.819 0.342 -10.696 1.00 96.31 72 ILE A O 1
ATOM 555 N N . GLU A 1 73 ? -2.955 -0.121 -10.164 1.00 95.94 73 GLU A N 1
ATOM 556 C CA . GLU A 1 73 ? -3.368 -0.644 -11.475 1.00 95.94 73 GLU A CA 1
ATOM 557 C C . GLU A 1 73 ? -3.022 0.319 -12.617 1.00 95.94 73 GLU A C 1
ATOM 559 O O . GLU A 1 73 ? -2.453 -0.093 -13.626 1.00 95.94 73 GLU A O 1
ATOM 564 N N . ALA A 1 74 ? -3.304 1.612 -12.441 1.00 94.19 74 ALA A N 1
ATOM 565 C CA . ALA A 1 74 ? -3.080 2.630 -13.462 1.00 94.19 74 ALA A CA 1
ATOM 566 C C . ALA A 1 74 ? -1.601 2.814 -13.843 1.00 94.19 74 ALA A C 1
ATOM 568 O O . ALA A 1 74 ? -1.326 3.248 -14.964 1.00 94.19 74 ALA A O 1
ATOM 569 N N . ARG A 1 75 ? -0.668 2.491 -12.937 1.00 94.75 75 ARG A N 1
ATOM 570 C CA . ARG A 1 75 ? 0.782 2.671 -13.130 1.00 94.75 75 ARG A CA 1
ATOM 571 C C . ARG A 1 75 ? 1.486 1.423 -13.638 1.00 94.75 75 ARG A C 1
ATOM 573 O O . ARG A 1 75 ? 2.614 1.524 -14.120 1.00 94.75 75 ARG A O 1
ATOM 580 N N . LEU A 1 76 ? 0.841 0.261 -13.552 1.00 95.25 76 LEU A N 1
ATOM 581 C CA . LEU A 1 76 ? 1.427 -0.986 -14.023 1.00 95.25 76 LEU A CA 1
ATOM 582 C C . LEU A 1 76 ? 1.717 -0.911 -15.534 1.00 95.25 76 LEU A C 1
ATOM 584 O O . LEU A 1 76 ? 0.859 -0.477 -16.310 1.00 95.25 76 LEU A O 1
ATOM 588 N N . PRO A 1 77 ? 2.917 -1.329 -15.976 1.00 92.06 77 PRO A N 1
ATOM 589 C CA . PRO A 1 77 ? 3.212 -1.438 -17.397 1.00 92.06 77 PRO A CA 1
ATOM 590 C C . PRO A 1 77 ? 2.398 -2.573 -18.028 1.00 92.06 77 PRO A C 1
ATOM 592 O O . PRO A 1 77 ? 1.933 -3.490 -17.346 1.00 92.06 77 PRO A O 1
ATOM 595 N N . ALA A 1 78 ? 2.280 -2.547 -19.356 1.00 87.44 78 ALA A N 1
ATOM 596 C CA . ALA A 1 78 ? 1.766 -3.694 -20.089 1.00 87.44 78 ALA A CA 1
ATOM 597 C C . ALA A 1 78 ? 2.656 -4.919 -19.825 1.00 87.44 78 ALA A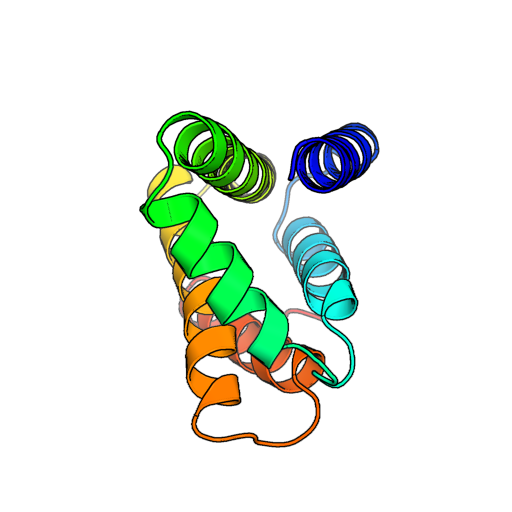 C 1
ATOM 599 O O . ALA A 1 78 ? 3.883 -4.824 -19.802 1.00 87.44 78 ALA A O 1
ATOM 600 N N . GLY A 1 79 ? 2.035 -6.075 -19.629 1.00 85.25 79 GLY A N 1
ATOM 601 C CA . GLY A 1 79 ? 2.744 -7.307 -19.333 1.00 85.25 79 GLY A CA 1
ATOM 602 C C . GLY A 1 79 ? 1.865 -8.530 -19.567 1.00 85.25 79 GLY A C 1
ATOM 603 O O . GLY A 1 79 ? 0.694 -8.398 -19.917 1.00 85.25 79 GLY A O 1
ATOM 604 N N . PRO A 1 80 ? 2.413 -9.735 -19.359 1.00 83.31 80 PRO A N 1
ATOM 605 C CA . PRO A 1 80 ? 1.695 -10.983 -19.618 1.00 83.31 80 PRO A CA 1
ATOM 606 C C . PRO A 1 80 ? 0.566 -11.256 -18.613 1.00 83.31 80 PRO A C 1
ATOM 608 O O . PRO A 1 80 ? -0.240 -12.159 -18.823 1.00 83.31 80 PRO A O 1
ATOM 611 N N . ARG A 1 81 ? 0.521 -10.515 -17.499 1.00 88.38 81 ARG A N 1
ATOM 612 C CA . ARG A 1 81 ? -0.459 -10.681 -16.423 1.00 88.38 81 ARG A CA 1
ATOM 613 C C . ARG A 1 81 ? -1.467 -9.532 -16.456 1.00 88.38 81 ARG A C 1
ATOM 615 O O . ARG A 1 81 ? -1.045 -8.395 -16.676 1.00 88.38 81 ARG A O 1
ATOM 622 N N . PRO A 1 82 ? -2.756 -9.798 -16.186 1.00 91.19 82 PRO A N 1
ATOM 623 C CA . PRO A 1 82 ? -3.747 -8.740 -16.069 1.00 91.19 82 PRO A CA 1
ATOM 624 C C . PRO A 1 82 ? -3.373 -7.748 -14.948 1.00 91.19 82 PRO A C 1
ATOM 626 O O . PRO A 1 82 ? -3.076 -8.198 -13.830 1.00 91.19 82 PRO A O 1
ATOM 629 N N . PRO A 1 83 ? -3.357 -6.426 -15.216 1.00 92.62 83 PRO A N 1
ATOM 630 C CA . PRO A 1 83 ? -2.972 -5.409 -14.236 1.00 92.62 83 PRO A CA 1
ATOM 631 C C . PRO A 1 83 ? -3.763 -5.480 -12.927 1.00 92.62 83 PRO A C 1
ATOM 633 O O . PRO A 1 83 ? -3.194 -5.282 -11.857 1.00 92.62 83 PRO A O 1
ATOM 636 N N . GLU A 1 84 ? -5.046 -5.830 -12.982 1.00 94.50 84 GLU A N 1
ATOM 637 C CA . GLU A 1 84 ? -5.921 -5.947 -11.817 1.00 94.50 84 GLU A CA 1
ATOM 638 C C . GLU A 1 84 ? -5.447 -7.020 -10.823 1.00 94.50 84 GLU A C 1
ATOM 640 O O . GLU A 1 84 ? -5.472 -6.805 -9.609 1.00 94.50 84 GLU A O 1
ATOM 645 N N . HIS A 1 85 ? -4.941 -8.154 -11.317 1.00 94.75 85 HIS A N 1
ATOM 646 C CA . HIS A 1 85 ? -4.432 -9.229 -10.466 1.00 94.75 85 HIS A CA 1
ATOM 647 C C . HIS A 1 85 ? -3.105 -8.837 -9.822 1.00 94.75 85 HIS A C 1
ATOM 649 O O . HIS A 1 85 ? -2.884 -9.072 -8.634 1.00 94.75 85 HIS A O 1
ATOM 655 N N . THR A 1 86 ? -2.217 -8.216 -10.599 1.00 96.19 86 THR A N 1
ATOM 656 C CA . THR A 1 86 ? -0.936 -7.731 -10.086 1.00 96.19 86 THR A CA 1
ATOM 657 C C . THR A 1 86 ? -1.138 -6.633 -9.042 1.00 96.19 86 THR A C 1
ATOM 659 O O . THR A 1 86 ? -0.523 -6.690 -7.978 1.00 96.19 86 THR A O 1
ATOM 662 N N . ALA A 1 87 ? -2.043 -5.686 -9.291 1.00 97.50 87 ALA A N 1
ATOM 663 C CA . ALA A 1 87 ? -2.370 -4.629 -8.342 1.00 97.50 87 ALA A CA 1
ATOM 664 C C . ALA A 1 87 ? -2.935 -5.191 -7.029 1.00 97.50 87 ALA A C 1
ATOM 666 O O . ALA A 1 87 ? -2.506 -4.781 -5.949 1.00 97.50 87 ALA A O 1
ATOM 667 N N . GLY A 1 88 ? -3.827 -6.184 -7.115 1.00 97.75 88 GLY A N 1
ATOM 668 C CA . GLY A 1 88 ? -4.378 -6.867 -5.944 1.00 97.75 88 GLY A CA 1
ATOM 669 C C . GLY A 1 88 ? -3.314 -7.580 -5.102 1.00 97.75 88 GLY A C 1
ATOM 670 O O . GLY A 1 88 ? -3.334 -7.480 -3.874 1.00 97.75 88 GLY A O 1
ATOM 671 N N . LEU A 1 89 ? -2.345 -8.250 -5.738 1.00 97.50 89 LEU A N 1
ATOM 672 C CA . LEU A 1 89 ? -1.228 -8.895 -5.031 1.00 97.50 89 LEU A CA 1
ATOM 673 C C . LEU A 1 89 ? -0.339 -7.877 -4.309 1.00 97.50 89 LEU A C 1
ATOM 675 O O . LEU A 1 89 ? 0.013 -8.089 -3.148 1.00 97.50 89 LEU A O 1
ATOM 679 N N . ILE A 1 90 ? -0.017 -6.760 -4.966 1.00 98.00 90 ILE A N 1
ATOM 680 C CA . ILE A 1 90 ? 0.766 -5.672 -4.363 1.00 98.00 90 ILE A CA 1
ATOM 681 C C . ILE A 1 90 ? 0.040 -5.112 -3.137 1.00 98.00 90 ILE A C 1
ATOM 683 O O . ILE A 1 90 ? 0.622 -5.054 -2.054 1.00 98.00 90 ILE A O 1
ATOM 687 N N . GLN A 1 91 ? -1.244 -4.767 -3.268 1.00 98.06 91 GLN A N 1
ATOM 688 C CA . GLN A 1 91 ? -2.032 -4.246 -2.149 1.00 98.06 91 GLN A CA 1
ATOM 689 C C . GLN A 1 91 ? -2.132 -5.249 -0.990 1.00 98.06 91 GLN A C 1
ATOM 691 O O . GLN A 1 91 ? -2.025 -4.853 0.171 1.00 98.06 91 GLN A O 1
ATOM 696 N N . THR A 1 92 ? -2.277 -6.542 -1.297 1.00 98.25 92 THR A N 1
ATOM 697 C CA . THR A 1 92 ? -2.311 -7.615 -0.292 1.00 98.25 92 THR A CA 1
ATOM 698 C C . THR A 1 92 ? -1.017 -7.664 0.518 1.00 98.25 92 THR A C 1
ATOM 700 O O . THR A 1 92 ? -1.071 -7.774 1.740 1.00 98.25 92 THR A O 1
ATOM 703 N N . VAL A 1 93 ? 0.149 -7.546 -0.127 1.00 98.31 93 VAL A N 1
ATOM 704 C CA . VAL A 1 93 ? 1.441 -7.533 0.581 1.00 98.31 93 VAL A CA 1
ATOM 705 C C . VAL A 1 93 ? 1.601 -6.286 1.447 1.00 98.31 93 VAL A C 1
ATOM 707 O O . VAL A 1 93 ? 2.072 -6.400 2.576 1.00 98.31 93 VAL A O 1
ATOM 710 N N . ILE A 1 94 ? 1.164 -5.114 0.984 1.00 97.00 94 ILE A N 1
ATOM 711 C CA . ILE A 1 94 ? 1.210 -3.878 1.782 1.00 97.00 94 ILE A CA 1
ATOM 712 C C . ILE A 1 94 ? 0.349 -4.025 3.043 1.00 97.00 94 ILE A C 1
ATOM 714 O O . ILE A 1 94 ? 0.836 -3.850 4.156 1.00 97.00 94 ILE A O 1
ATOM 718 N N . GLN A 1 95 ? -0.915 -4.422 2.896 1.00 94.94 95 GLN A N 1
ATOM 719 C CA . GLN A 1 95 ? -1.824 -4.582 4.037 1.00 94.94 95 GLN A CA 1
ATOM 720 C C . GLN A 1 95 ? -1.386 -5.719 4.969 1.00 94.94 95 GLN A C 1
ATOM 722 O O . GLN A 1 95 ? -1.372 -5.559 6.188 1.00 94.94 95 GLN A O 1
ATOM 727 N N . GLY A 1 96 ? -0.984 -6.857 4.401 1.00 96.62 96 GLY A N 1
ATOM 728 C CA . GLY A 1 96 ? -0.528 -8.019 5.157 1.00 96.62 96 GLY A CA 1
ATOM 729 C C . GLY A 1 96 ? 0.768 -7.759 5.922 1.00 96.62 96 GLY A C 1
ATOM 730 O O . GLY A 1 96 ? 0.881 -8.183 7.067 1.00 96.62 96 GLY A O 1
ATOM 731 N N . SER A 1 97 ? 1.723 -7.030 5.338 1.00 97.12 97 SER A N 1
ATOM 732 C CA . SER A 1 97 ? 2.976 -6.682 6.024 1.00 97.12 97 SER A C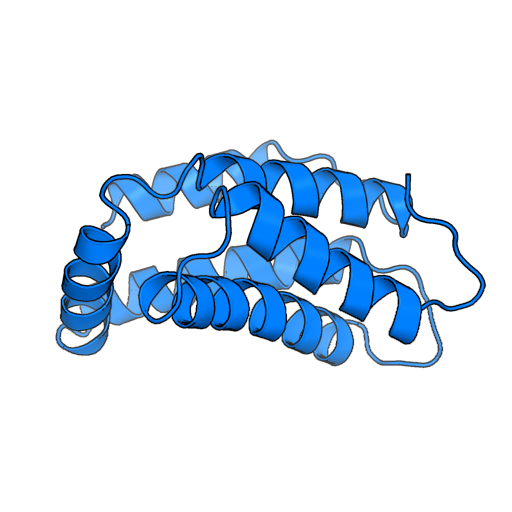A 1
ATOM 733 C C . SER A 1 97 ? 2.754 -5.733 7.201 1.00 97.12 97 SER A C 1
ATOM 735 O O . SER A 1 97 ? 3.386 -5.919 8.235 1.00 97.12 97 SER A O 1
ATOM 737 N N . CYS A 1 98 ? 1.808 -4.794 7.099 1.00 95.38 98 CYS A N 1
ATOM 738 C CA . CYS A 1 98 ? 1.398 -3.970 8.238 1.00 95.38 98 CYS A CA 1
ATOM 739 C C . CYS A 1 98 ? 0.840 -4.831 9.386 1.00 95.38 98 CYS A C 1
ATOM 741 O O . CYS A 1 98 ? 1.294 -4.727 10.524 1.00 95.38 98 CYS A O 1
ATOM 743 N N . MET A 1 99 ? -0.078 -5.756 9.077 1.00 95.19 99 MET A N 1
ATOM 744 C CA . MET A 1 99 ? -0.642 -6.676 10.075 1.00 95.19 99 MET A CA 1
ATOM 745 C C . MET A 1 99 ? 0.410 -7.606 10.693 1.00 95.19 99 MET A C 1
ATOM 747 O O . MET A 1 99 ? 0.336 -7.894 11.883 1.00 95.19 99 MET A O 1
ATOM 751 N N . GLN A 1 100 ? 1.385 -8.073 9.909 1.00 96.00 100 GLN A N 1
ATOM 752 C CA . GLN A 1 100 ? 2.497 -8.886 10.414 1.00 96.00 100 GLN A CA 1
ATOM 753 C C . GLN A 1 100 ? 3.371 -8.094 11.385 1.00 96.00 100 GLN A C 1
ATOM 755 O O . GLN A 1 100 ? 3.621 -8.564 12.492 1.00 96.00 100 GLN A O 1
ATOM 760 N N . TRP A 1 101 ? 3.787 -6.886 10.997 1.00 96.94 101 TRP A N 1
ATOM 761 C CA . TRP A 1 101 ? 4.629 -6.034 11.835 1.00 96.94 101 TRP A CA 1
ATOM 762 C C . TRP A 1 101 ? 3.941 -5.666 13.154 1.00 96.94 101 TRP A C 1
ATOM 764 O O . TRP A 1 101 ? 4.590 -5.633 14.189 1.00 96.94 101 TRP A O 1
ATOM 774 N N . LEU A 1 102 ? 2.620 -5.461 13.152 1.00 93.81 102 LEU A N 1
ATOM 775 C CA . LEU A 1 102 ? 1.850 -5.195 14.374 1.00 93.81 102 LEU A CA 1
ATOM 776 C C . LEU A 1 102 ? 1.931 -6.320 15.418 1.00 93.81 102 LEU A C 1
ATOM 778 O O . LEU A 1 102 ? 1.814 -6.050 16.611 1.00 93.81 102 LEU A O 1
ATOM 782 N N . VAL A 1 103 ? 2.092 -7.571 14.983 1.00 93.62 103 VAL A N 1
ATOM 783 C CA . VAL A 1 103 ? 2.201 -8.733 15.879 1.00 93.62 103 VAL A CA 1
ATOM 784 C C . VAL A 1 103 ? 3.661 -9.020 16.226 1.00 93.62 103 VAL A C 1
ATOM 786 O O . VAL A 1 103 ? 3.968 -9.353 17.369 1.00 93.62 103 VAL A O 1
ATOM 789 N N . GLU A 1 104 ? 4.560 -8.864 15.255 1.00 95.06 104 GLU A N 1
ATOM 790 C CA . GLU A 1 104 ? 5.993 -9.132 15.385 1.00 95.06 104 GLU A CA 1
ATOM 791 C C . GLU A 1 104 ? 6.805 -7.953 14.814 1.00 95.06 104 GLU A C 1
ATOM 793 O O . GLU A 1 104 ? 7.257 -8.010 13.665 1.00 95.06 104 GLU A O 1
ATOM 798 N N . PRO A 1 105 ? 6.989 -6.862 15.587 1.00 92.94 105 PRO A N 1
ATOM 799 C CA . PRO A 1 105 ? 7.692 -5.680 15.101 1.00 92.94 105 PRO A CA 1
ATOM 800 C C . PRO A 1 105 ? 9.167 -5.971 14.805 1.00 92.94 105 PRO A C 1
ATOM 802 O O . PRO A 1 105 ? 9.912 -6.450 15.662 1.00 92.94 105 PRO A O 1
ATOM 805 N N . GLU A 1 106 ? 9.612 -5.615 13.601 1.00 93.44 106 GLU A N 1
ATOM 806 C CA . GLU A 1 106 ? 11.012 -5.684 13.172 1.00 93.44 106 GLU A CA 1
ATOM 807 C C . GLU A 1 106 ? 11.409 -4.336 12.559 1.00 93.44 106 GLU A C 1
ATOM 809 O O . GLU A 1 106 ? 11.016 -4.015 11.437 1.00 93.44 106 GLU A O 1
ATOM 814 N N . GLY A 1 107 ? 12.188 -3.540 13.298 1.00 95.00 107 GLY A N 1
ATOM 815 C CA . GLY A 1 107 ? 12.560 -2.186 12.879 1.00 95.00 107 GLY A CA 1
ATOM 816 C C . GLY A 1 107 ? 11.350 -1.258 12.719 1.00 95.00 107 GLY A C 1
ATOM 817 O O . GLY A 1 107 ? 10.295 -1.491 13.304 1.00 95.00 107 GLY A O 1
ATOM 818 N N . GLU A 1 108 ? 11.506 -0.202 11.923 1.00 96.56 108 GLU A N 1
ATOM 819 C CA . GLU A 1 108 ? 10.430 0.746 11.610 1.00 96.56 108 GLU A CA 1
ATOM 820 C C . GLU A 1 108 ? 9.377 0.121 10.681 1.00 96.56 108 GLU A C 1
ATOM 822 O O . GLU A 1 108 ? 9.724 -0.554 9.704 1.00 96.56 108 GLU A O 1
ATOM 827 N N . LEU A 1 109 ? 8.094 0.397 10.937 1.00 96.88 109 LEU A N 1
ATOM 828 C CA . LEU A 1 109 ? 6.976 -0.138 10.152 1.00 96.88 109 LEU A CA 1
ATOM 829 C C . LEU A 1 109 ? 7.116 0.153 8.651 1.00 96.88 109 LEU A C 1
ATOM 831 O O . LEU A 1 109 ? 7.050 -0.767 7.829 1.00 96.88 109 LEU A O 1
ATOM 835 N N . ALA A 1 110 ? 7.353 1.412 8.277 1.00 97.19 110 ALA A N 1
ATOM 836 C CA . ALA A 1 110 ? 7.507 1.793 6.876 1.00 97.19 110 ALA A CA 1
ATOM 837 C C . ALA A 1 110 ? 8.690 1.071 6.208 1.00 97.19 110 ALA A C 1
ATOM 839 O O . ALA A 1 110 ? 8.572 0.614 5.067 1.00 97.19 110 ALA A O 1
ATOM 840 N N . ALA A 1 111 ? 9.811 0.898 6.914 1.00 97.69 111 ALA A N 1
ATOM 841 C CA . ALA A 1 111 ? 10.971 0.175 6.394 1.00 97.69 111 ALA A CA 1
ATOM 842 C C . ALA A 1 111 ? 10.656 -1.315 6.177 1.00 97.69 111 ALA A C 1
ATOM 844 O O . ALA A 1 111 ? 10.972 -1.874 5.119 1.00 97.69 111 ALA A O 1
ATOM 845 N N . PHE A 1 112 ? 9.972 -1.948 7.133 1.00 98.06 112 PHE A N 1
ATOM 846 C CA . PHE A 1 112 ? 9.530 -3.337 7.023 1.00 98.06 112 PHE A CA 1
ATOM 847 C C . PHE A 1 112 ? 8.590 -3.542 5.827 1.00 98.06 112 PHE A C 1
ATOM 849 O O . PHE A 1 112 ? 8.831 -4.406 4.977 1.00 98.06 112 PHE A O 1
ATOM 856 N N . MET A 1 113 ? 7.549 -2.716 5.716 1.00 98.19 113 MET A N 1
ATOM 857 C CA . MET A 1 113 ? 6.573 -2.773 4.622 1.00 98.19 113 MET A CA 1
ATOM 858 C C . MET A 1 113 ? 7.227 -2.523 3.257 1.00 98.19 113 MET A C 1
ATOM 860 O O . MET A 1 113 ? 6.939 -3.233 2.288 1.00 98.19 113 MET A O 1
ATOM 864 N N . THR A 1 114 ? 8.153 -1.563 3.182 1.00 98.19 114 THR A N 1
ATOM 865 C CA . THR A 1 114 ? 8.923 -1.251 1.967 1.00 98.19 114 THR A CA 1
ATOM 866 C C . THR A 1 114 ? 9.739 -2.461 1.524 1.00 98.19 114 THR A C 1
ATOM 868 O O . THR A 1 114 ? 9.658 -2.866 0.364 1.00 98.19 114 THR A O 1
ATOM 871 N N . LYS A 1 115 ? 10.453 -3.114 2.450 1.00 98.06 115 LYS A N 1
ATOM 872 C CA . LYS A 1 115 ? 11.236 -4.329 2.174 1.00 98.06 115 LYS A CA 1
ATOM 873 C C . LYS A 1 115 ? 10.357 -5.470 1.654 1.00 98.06 115 LYS A C 1
ATOM 875 O O . LYS A 1 115 ? 10.701 -6.093 0.650 1.00 98.06 115 LYS A O 1
ATOM 880 N N . ARG A 1 116 ? 9.209 -5.736 2.289 1.00 98.25 116 ARG A N 1
ATOM 881 C CA . ARG A 1 116 ? 8.266 -6.789 1.851 1.00 98.25 116 ARG A CA 1
ATOM 882 C C . ARG A 1 116 ? 7.686 -6.502 0.468 1.00 98.25 116 ARG A C 1
ATOM 884 O O . ARG A 1 116 ? 7.612 -7.405 -0.365 1.00 98.25 116 ARG A O 1
ATOM 891 N N . THR A 1 117 ? 7.329 -5.248 0.209 1.00 98.19 117 THR A N 1
ATOM 892 C CA . THR A 1 117 ? 6.799 -4.813 -1.089 1.00 98.19 117 THR A CA 1
ATOM 893 C C . THR A 1 117 ? 7.859 -4.928 -2.182 1.00 98.19 117 THR A C 1
ATOM 895 O O . THR A 1 117 ? 7.582 -5.494 -3.237 1.00 98.19 117 THR A O 1
ATOM 898 N N . HIS A 1 118 ? 9.094 -4.496 -1.911 1.00 98.19 118 HIS A N 1
ATOM 899 C CA . HIS A 1 118 ? 10.221 -4.658 -2.828 1.00 98.19 118 HIS A CA 1
ATOM 900 C C . HIS A 1 118 ? 10.462 -6.13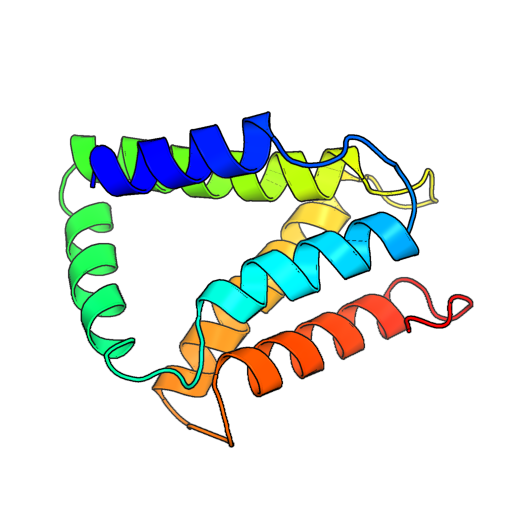5 -3.173 1.00 98.19 118 HIS A C 1
ATOM 902 O O . HIS A 1 118 ? 10.567 -6.478 -4.346 1.00 98.19 118 HIS A O 1
ATOM 908 N N . MET A 1 119 ? 10.478 -7.030 -2.176 1.00 97.94 119 MET A N 1
ATOM 909 C CA . MET A 1 119 ? 10.635 -8.474 -2.408 1.00 97.94 119 MET A CA 1
ATOM 910 C C . MET A 1 119 ? 9.569 -9.032 -3.360 1.00 97.94 119 MET A C 1
ATOM 912 O O . MET A 1 119 ? 9.904 -9.792 -4.267 1.00 97.94 119 MET A O 1
ATOM 916 N N . LEU A 1 120 ? 8.299 -8.648 -3.184 1.00 97.62 120 LEU A N 1
ATOM 917 C CA . LEU A 1 120 ? 7.235 -9.043 -4.110 1.00 97.62 120 LEU A CA 1
ATOM 918 C C . LEU A 1 120 ? 7.517 -8.524 -5.525 1.00 97.62 120 LEU A C 1
ATOM 920 O O . LEU A 1 120 ? 7.407 -9.284 -6.486 1.00 97.62 120 LEU A O 1
ATOM 924 N N . LEU A 1 121 ? 7.860 -7.242 -5.663 1.00 96.81 121 LEU A N 1
ATOM 925 C CA . LEU A 1 121 ? 8.105 -6.635 -6.968 1.00 96.81 121 LEU A CA 1
ATOM 926 C C . LEU A 1 121 ? 9.277 -7.300 -7.696 1.00 96.81 121 LEU A C 1
ATOM 928 O O . LEU A 1 121 ? 9.145 -7.579 -8.884 1.00 96.81 121 LEU A O 1
ATOM 932 N N . SER A 1 122 ? 10.359 -7.650 -6.998 1.00 96.94 122 SER A N 1
ATOM 933 C CA . SER A 1 122 ? 11.479 -8.404 -7.580 1.00 96.94 122 SER A CA 1
ATOM 934 C C . SER A 1 122 ? 11.077 -9.809 -8.045 1.00 96.94 122 SER A C 1
ATOM 936 O O . SER A 1 122 ? 11.595 -10.294 -9.044 1.00 96.94 122 SER A O 1
ATOM 938 N N . VAL A 1 123 ? 10.133 -10.471 -7.364 1.00 95.38 123 VAL A N 1
ATOM 939 C CA . VAL A 1 123 ? 9.593 -11.772 -7.810 1.00 95.38 123 VAL A CA 1
ATOM 940 C C . VAL A 1 123 ? 8.706 -11.609 -9.044 1.00 95.38 123 VAL A C 1
ATOM 942 O O . VAL A 1 123 ? 8.738 -12.434 -9.956 1.00 95.38 123 VAL A O 1
ATOM 945 N N . LEU A 1 124 ? 7.891 -10.555 -9.084 1.00 93.75 124 LEU A N 1
ATOM 946 C CA . LEU A 1 124 ? 7.003 -10.293 -10.214 1.00 93.75 124 LEU A CA 1
ATOM 947 C C . LEU A 1 124 ? 7.780 -9.821 -11.450 1.00 93.75 124 LEU A C 1
ATOM 949 O O . LEU A 1 124 ? 7.420 -10.208 -12.563 1.00 93.75 124 LEU A O 1
ATOM 953 N N . TYR A 1 125 ? 8.832 -9.029 -11.266 1.00 94.38 125 TYR A N 1
ATOM 954 C CA . TYR A 1 125 ? 9.613 -8.386 -12.321 1.00 94.38 125 TYR A CA 1
ATOM 955 C C . TYR A 1 125 ? 11.110 -8.673 -12.130 1.00 94.38 125 TYR A C 1
ATOM 957 O O . TYR A 1 125 ? 11.858 -7.775 -11.750 1.00 94.38 125 TYR A O 1
ATOM 965 N N . PRO A 1 126 ? 11.556 -9.917 -12.384 1.00 95.00 126 PRO A N 1
ATOM 966 C CA . PRO A 1 126 ? 12.928 -10.341 -12.095 1.00 95.00 126 PRO A CA 1
ATOM 967 C C . PRO A 1 126 ? 13.988 -9.613 -12.932 1.00 95.00 126 PRO A C 1
ATOM 969 O O . PRO A 1 126 ? 15.128 -9.493 -12.497 1.00 95.00 126 PRO A O 1
ATOM 972 N N . ASP A 1 127 ? 13.607 -9.105 -14.106 1.00 94.62 127 ASP A N 1
ATOM 973 C CA . ASP A 1 127 ? 14.507 -8.394 -15.020 1.00 94.62 127 ASP A CA 1
ATOM 974 C C . ASP A 1 127 ? 14.593 -6.883 -14.732 1.00 94.62 127 ASP A C 1
ATOM 976 O O . ASP A 1 127 ? 15.334 -6.167 -15.406 1.00 94.62 127 ASP A O 1
ATOM 980 N N . HIS A 1 128 ? 13.829 -6.375 -13.755 1.00 95.06 128 HIS A N 1
ATOM 981 C CA . HIS A 1 128 ? 13.819 -4.958 -13.381 1.00 95.06 128 HIS A CA 1
ATOM 982 C C . HIS A 1 128 ? 14.542 -4.733 -12.054 1.00 95.06 128 HIS A C 1
ATOM 984 O O . HIS A 1 128 ? 14.289 -5.425 -11.067 1.00 95.06 128 HIS A O 1
ATOM 990 N N . VAL A 1 129 ? 15.404 -3.719 -12.007 1.00 93.94 129 VAL A N 1
ATOM 991 C CA . VAL A 1 129 ? 16.094 -3.304 -10.780 1.00 93.94 129 VAL A CA 1
ATOM 992 C C . VAL A 1 129 ? 15.379 -2.088 -10.203 1.00 93.94 129 VAL A C 1
ATOM 994 O O . VAL A 1 129 ? 15.381 -1.020 -10.805 1.00 93.94 129 VAL A O 1
ATOM 997 N N . PHE A 1 130 ? 14.771 -2.253 -9.031 1.00 92.25 130 PHE A N 1
ATOM 998 C CA . PHE A 1 130 ? 14.090 -1.175 -8.316 1.00 92.25 130 PHE A CA 1
ATOM 999 C C . PHE A 1 130 ? 15.095 -0.374 -7.472 1.00 92.25 130 PHE A C 1
ATOM 1001 O O . PHE A 1 130 ? 15.864 -0.960 -6.711 1.00 92.25 130 PHE A O 1
ATOM 1008 N N . GLY A 1 131 ? 15.096 0.957 -7.627 1.00 80.81 131 GLY A N 1
ATOM 1009 C CA . GLY A 1 131 ? 16.007 1.886 -6.933 1.00 80.81 131 GLY A CA 1
ATOM 1010 C C . GLY A 1 131 ? 15.488 2.519 -5.645 1.00 80.81 131 GLY A C 1
ATOM 1011 O O . GLY A 1 131 ? 14.276 2.449 -5.339 1.00 80.81 131 GLY A O 1
#

Foldseek 3Di:
DVVVLVVLVVVLVPQDLAADDQSLLVVLLVVLCVCWQVVPVVVVVVLVVVLVPDPVSVVSVVSSLVSQLVSNLSRYDDDPDRSSVVSVVLSCLLVVQLVVCVVPPDTGSSVSSSVSSVVSSCVVCVPDDHD

Organism: NCBI:txid34002